Protein AF-A0A5S3YWS6-F1 (afdb_monomer)

pLDDT: mean 89.59, std 11.74, range [50.91, 98.31]

Sequence (97 aa):
VAHEINTPLGTGITTASHLFGVITELTKEFEKKTLSQNLLSDLLIRSNESIELCERSLSRVAEFVNLLKTISKAEAPAQPGMCDLVELIKQLISQYH

Foldseek 3Di:
DVVQLCVLVVQLVVLVVQLVVLVVVVVVCVVVVNDDPVSVVVSVVSNVVSVVSNVVSVVSNVVVVVVVVVVVVVPPPDPPDDDDPVVVVVVVVVVVD

Secondary structure (DSSP, 8-state):
-HHHHHHHHHHHHHHHHHHHHHHHHHHHHHHTT---HHHHHHHHHHHHHHHHHHHHHHHHHHHHHHHHHHHHHHTSPPP-----HHHHHHHHHHH--

Nearest PDB structures (foldseek):
  4bne-assembly1_B  TM=8.596E-01  e=1.028E+00  Gallus gallus
  2x3v-assembly2_C  TM=8.695E-01  e=3.008E+00  Mus musculus
  3i2w-assembly1_B  TM=7.770E-01  e=2.824E+00  Drosophila melanogaster
  8f2k-assembly1_G  TM=3.807E-01  e=4.681E+00  Saccharomyces cerevisiae

Solvent-accessible surface area (backbone atoms only — not comparable to full-atom values): 5370 Å² total; per-residue (Å²): 107,72,68,70,44,46,52,34,47,49,50,20,53,50,26,49,53,49,32,52,50,45,51,50,50,51,52,53,30,50,75,68,73,65,63,44,72,69,55,52,53,50,46,51,52,55,38,50,56,24,48,55,53,20,50,56,18,49,51,53,40,50,52,51,53,51,52,52,55,54,51,57,59,68,68,46,78,74,75,89,64,94,74,62,64,69,60,53,52,52,53,55,56,60,73,78,106

Mean predicted aligned error: 9.57 Å

Radius of gyration: 25.54 Å; Cα contacts (8 Å, |Δi|>4): 43; chains: 1; bounding box: 44×34×70 Å

Organism: NCBI:txid151081

Structure (mmCIF, N/CA/C/O backbone):
data_AF-A0A5S3YWS6-F1
#
_entry.id   AF-A0A5S3YWS6-F1
#
loop_
_atom_site.group_PDB
_atom_site.id
_atom_site.type_symbol
_atom_site.label_atom_id
_atom_site.label_alt_id
_atom_site.label_comp_id
_atom_site.label_asym_id
_atom_site.label_entity_id
_atom_site.label_seq_id
_atom_site.pdbx_PDB_ins_code
_atom_site.Cartn_x
_atom_site.Cartn_y
_atom_site.Cartn_z
_atom_site.occupancy
_atom_site.B_iso_or_equiv
_atom_site.auth_seq_id
_atom_site.auth_comp_id
_atom_site.auth_asym_id
_atom_site.auth_atom_id
_atom_site.pdbx_PDB_model_num
ATOM 1 N N . VAL A 1 1 ? 15.657 -4.967 -14.535 1.00 58.59 1 VAL A N 1
ATOM 2 C CA . VAL A 1 1 ? 14.261 -5.096 -15.028 1.00 58.59 1 VAL A CA 1
ATOM 3 C C . VAL A 1 1 ? 13.339 -5.849 -14.069 1.00 58.59 1 VAL A C 1
ATOM 5 O O . VAL A 1 1 ? 12.625 -5.177 -13.343 1.00 58.59 1 VAL A O 1
ATOM 8 N N . ALA A 1 2 ? 13.339 -7.193 -13.996 1.00 71.88 2 ALA A N 1
ATOM 9 C CA . ALA A 1 2 ? 12.353 -7.924 -13.172 1.00 71.88 2 ALA A CA 1
ATOM 10 C C . ALA A 1 2 ? 12.453 -7.593 -11.669 1.00 71.88 2 ALA A C 1
ATOM 12 O O . ALA A 1 2 ? 11.454 -7.340 -11.011 1.00 71.88 2 ALA A O 1
ATOM 13 N N . HIS A 1 3 ? 13.669 -7.500 -11.128 1.00 76.62 3 HIS A N 1
ATOM 14 C CA . HIS A 1 3 ? 13.857 -7.088 -9.735 1.00 76.62 3 HIS A CA 1
ATOM 15 C C . HIS A 1 3 ? 13.388 -5.640 -9.486 1.00 76.62 3 HIS A C 1
ATOM 17 O O . HIS A 1 3 ? 12.825 -5.335 -8.437 1.00 76.62 3 HIS A O 1
ATOM 23 N N . GLU A 1 4 ? 13.589 -4.744 -10.449 1.00 81.19 4 GLU A N 1
ATOM 24 C CA . GLU A 1 4 ? 13.294 -3.316 -10.286 1.00 81.19 4 GLU A CA 1
ATOM 25 C C . GLU A 1 4 ? 11.801 -2.996 -10.397 1.00 81.19 4 GLU A C 1
ATOM 27 O O . GLU A 1 4 ? 11.361 -2.016 -9.803 1.00 81.19 4 GLU A O 1
ATOM 32 N N . ILE A 1 5 ? 11.020 -3.833 -11.094 1.00 88.50 5 ILE A N 1
ATOM 33 C CA . ILE A 1 5 ? 9.549 -3.776 -11.079 1.00 88.50 5 ILE A CA 1
ATOM 34 C C . ILE A 1 5 ? 8.968 -4.500 -9.858 1.00 88.50 5 ILE A C 1
ATOM 36 O O . ILE A 1 5 ? 7.992 -4.033 -9.274 1.00 88.50 5 ILE A O 1
ATOM 40 N N . ASN A 1 6 ? 9.589 -5.602 -9.425 1.00 90.19 6 ASN A N 1
ATOM 41 C CA . ASN A 1 6 ? 9.086 -6.413 -8.316 1.00 90.19 6 ASN A CA 1
ATOM 42 C C . ASN A 1 6 ? 9.157 -5.688 -6.972 1.00 90.19 6 ASN A C 1
ATOM 44 O O . ASN A 1 6 ? 8.262 -5.873 -6.155 1.00 90.19 6 ASN A O 1
ATOM 48 N N . THR A 1 7 ? 10.180 -4.863 -6.730 1.00 94.00 7 THR A N 1
ATOM 49 C CA . THR A 1 7 ? 10.282 -4.098 -5.478 1.00 94.00 7 THR A CA 1
ATOM 50 C C . THR A 1 7 ? 9.1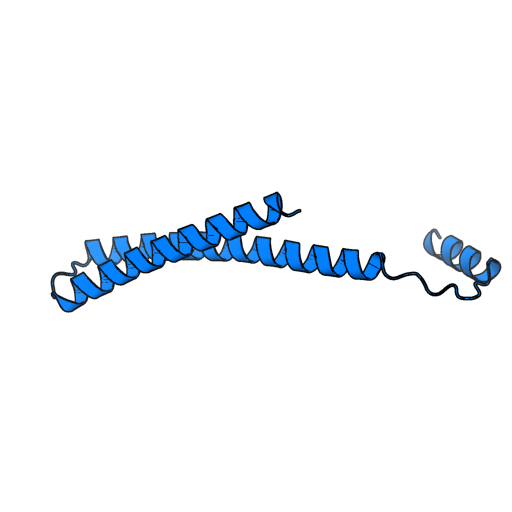08 -3.125 -5.291 1.00 94.00 7 THR A C 1
ATOM 52 O O . THR A 1 7 ? 8.385 -3.290 -4.311 1.00 94.00 7 THR A O 1
ATOM 55 N N . PRO A 1 8 ? 8.842 -2.153 -6.193 1.00 93.81 8 PRO A N 1
ATOM 56 C CA . PRO A 1 8 ? 7.695 -1.260 -6.036 1.00 93.81 8 PRO A CA 1
ATOM 57 C C . PRO A 1 8 ? 6.364 -2.019 -6.107 1.00 93.81 8 PRO A C 1
ATOM 59 O O . PRO A 1 8 ? 5.456 -1.708 -5.346 1.00 93.81 8 PRO A O 1
ATOM 62 N N . LEU A 1 9 ? 6.242 -3.070 -6.925 1.00 94.44 9 LEU A N 1
ATOM 63 C CA . LEU A 1 9 ? 5.033 -3.898 -6.943 1.00 94.44 9 LEU A CA 1
ATOM 64 C C . LEU A 1 9 ? 4.781 -4.591 -5.592 1.00 94.44 9 LEU A C 1
ATOM 66 O O . LEU A 1 9 ? 3.668 -4.550 -5.073 1.00 94.44 9 LEU A O 1
ATOM 70 N N . GLY A 1 10 ? 5.813 -5.193 -4.999 1.00 96.06 10 GLY A N 1
ATOM 71 C CA . GLY A 1 10 ? 5.740 -5.842 -3.693 1.00 96.06 10 GLY A CA 1
ATOM 72 C C . GLY A 1 10 ? 5.425 -4.856 -2.569 1.00 96.06 10 GLY A C 1
ATOM 73 O O . GLY A 1 10 ? 4.595 -5.155 -1.708 1.00 96.06 10 GLY A O 1
ATOM 74 N N . THR A 1 11 ? 6.016 -3.656 -2.606 1.00 95.44 11 THR A N 1
ATOM 75 C CA . THR A 1 11 ? 5.660 -2.566 -1.686 1.00 95.44 11 THR A CA 1
ATOM 76 C C . THR A 1 11 ? 4.191 -2.184 -1.842 1.00 95.44 11 THR A C 1
ATOM 78 O O . THR A 1 11 ? 3.489 -2.152 -0.838 1.00 95.44 11 THR A O 1
ATOM 81 N N . GLY A 1 12 ? 3.700 -1.995 -3.072 1.00 97.00 12 GLY A N 1
ATOM 82 C CA . GLY A 1 12 ? 2.295 -1.671 -3.339 1.00 97.00 12 GLY A CA 1
A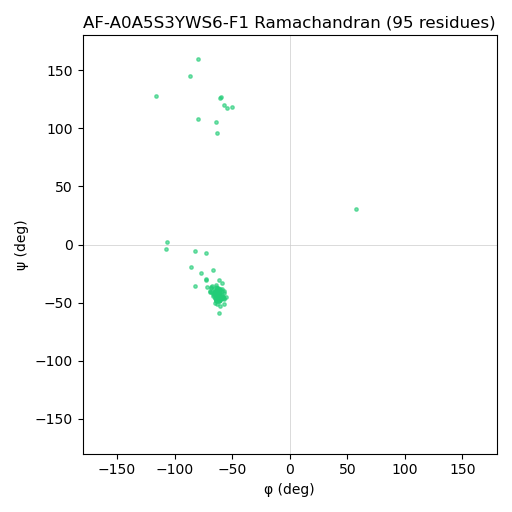TOM 83 C C . GLY A 1 12 ? 1.319 -2.744 -2.842 1.00 97.00 12 GLY A C 1
ATOM 84 O O . GLY A 1 12 ? 0.311 -2.426 -2.221 1.00 97.00 12 GLY A O 1
ATOM 85 N N . ILE A 1 13 ? 1.636 -4.028 -3.038 1.00 97.19 13 ILE A N 1
ATOM 86 C CA . ILE A 1 13 ? 0.825 -5.142 -2.514 1.00 97.19 13 ILE A CA 1
ATOM 87 C C . ILE A 1 13 ? 0.804 -5.129 -0.982 1.00 97.19 13 ILE A C 1
ATOM 89 O O . ILE A 1 13 ? -0.248 -5.322 -0.368 1.00 97.19 13 ILE A O 1
ATOM 93 N N . THR A 1 14 ? 1.957 -4.892 -0.358 1.00 97.56 14 THR A N 1
ATOM 94 C CA . THR A 1 14 ? 2.086 -4.858 1.103 1.00 97.56 14 THR A CA 1
ATOM 95 C C . THR A 1 14 ? 1.297 -3.694 1.698 1.00 97.56 14 THR A C 1
ATOM 97 O O . THR A 1 14 ? 0.537 -3.895 2.644 1.00 97.56 14 THR A O 1
ATOM 100 N N . THR A 1 15 ? 1.416 -2.492 1.130 1.00 97.75 15 THR A N 1
ATOM 101 C CA . THR A 1 15 ? 0.702 -1.301 1.614 1.00 97.75 15 THR A CA 1
ATOM 102 C C . THR A 1 15 ? -0.800 -1.409 1.374 1.00 97.75 15 THR A C 1
ATOM 104 O O . THR A 1 15 ? -1.574 -1.060 2.260 1.00 97.75 15 THR A O 1
ATOM 107 N N . ALA A 1 16 ? -1.234 -1.980 0.246 1.00 97.69 16 ALA A N 1
ATOM 108 C CA . ALA A 1 16 ? -2.645 -2.269 -0.010 1.00 97.69 16 ALA A CA 1
ATOM 109 C C . ALA A 1 16 ? -3.217 -3.294 0.985 1.00 97.69 16 ALA A C 1
ATOM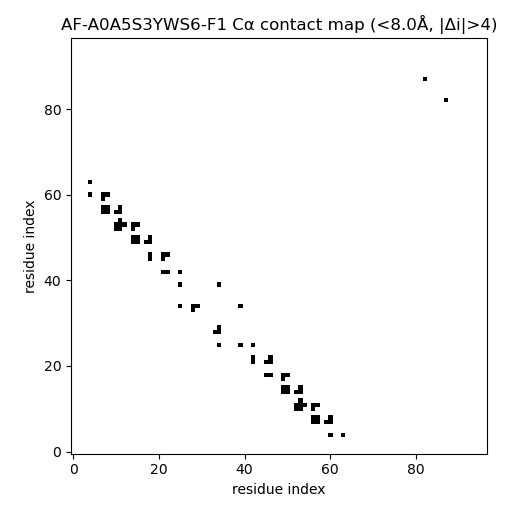 111 O O . ALA A 1 16 ? -4.315 -3.110 1.507 1.00 97.69 16 ALA A O 1
ATOM 112 N N . SER A 1 17 ? -2.459 -4.351 1.294 1.00 98.12 17 SER A N 1
ATOM 113 C CA . SER A 1 17 ? -2.856 -5.356 2.291 1.00 98.12 17 SER A CA 1
ATOM 114 C C . SER A 1 17 ? -2.942 -4.752 3.693 1.00 98.12 17 SER A C 1
ATOM 116 O O . SER A 1 17 ? -3.870 -5.048 4.445 1.00 98.12 17 SER A O 1
ATOM 118 N N . HIS A 1 18 ? -2.001 -3.869 4.040 1.00 97.94 18 HIS A N 1
ATOM 119 C CA . HIS A 1 18 ? -2.034 -3.141 5.303 1.00 97.94 18 HIS A CA 1
ATOM 120 C C . HIS A 1 18 ? -3.254 -2.215 5.389 1.00 97.94 18 HIS A C 1
ATOM 122 O O . HIS A 1 18 ? -4.000 -2.295 6.364 1.00 97.94 18 HIS A O 1
ATOM 128 N N . LEU A 1 19 ? -3.518 -1.421 4.343 1.00 98.06 19 LEU A N 1
ATOM 129 C CA . LEU A 1 19 ? -4.696 -0.556 4.243 1.00 98.06 19 LEU A CA 1
ATOM 130 C C . LEU A 1 19 ? -5.994 -1.348 4.413 1.00 98.06 19 LEU A C 1
ATOM 132 O O . LEU A 1 19 ? -6.869 -0.937 5.169 1.00 98.06 19 LEU A O 1
ATOM 136 N N . PHE A 1 20 ? -6.112 -2.506 3.762 1.00 98.19 20 PHE A N 1
ATOM 137 C CA . 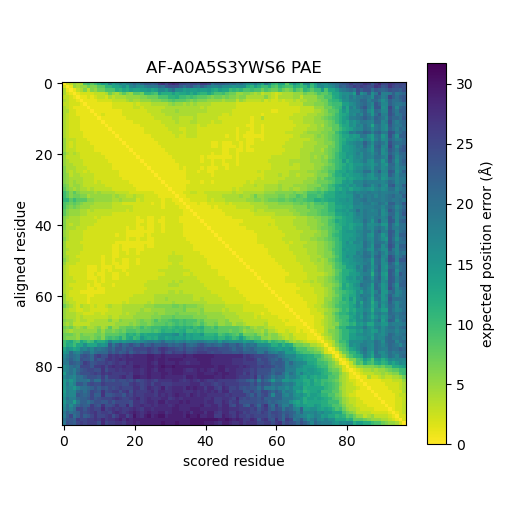PHE A 1 20 ? -7.271 -3.380 3.927 1.00 98.19 20 PHE A CA 1
ATOM 138 C C . PHE A 1 20 ? -7.479 -3.790 5.394 1.00 98.19 20 PHE A C 1
ATOM 140 O O . PHE A 1 20 ? -8.608 -3.783 5.887 1.00 98.19 20 PHE A O 1
ATOM 147 N N . GLY A 1 21 ? -6.395 -4.085 6.118 1.00 98.25 21 GLY A N 1
ATOM 148 C CA . GLY A 1 21 ? -6.433 -4.348 7.556 1.00 98.25 21 GLY A CA 1
ATOM 149 C C . GLY A 1 21 ? -6.926 -3.149 8.372 1.00 98.25 21 GLY A C 1
ATOM 150 O O . GLY A 1 21 ? -7.802 -3.317 9.218 1.00 98.25 21 GLY A O 1
ATOM 151 N N . VAL A 1 22 ? -6.427 -1.943 8.080 1.00 98.12 22 VAL A N 1
ATOM 152 C CA . VAL A 1 22 ? -6.854 -0.691 8.741 1.00 98.12 22 VAL A CA 1
ATOM 153 C C . VAL A 1 22 ? -8.345 -0.423 8.507 1.00 98.12 22 VAL A C 1
ATOM 155 O O . VAL A 1 22 ? -9.079 -0.127 9.448 1.00 98.12 22 VAL A O 1
ATOM 158 N N . ILE A 1 23 ? -8.825 -0.585 7.272 1.00 98.19 23 ILE A N 1
ATOM 159 C CA . ILE A 1 23 ? -10.247 -0.418 6.941 1.00 98.19 23 ILE A CA 1
ATOM 160 C C . ILE A 1 23 ? -11.103 -1.482 7.633 1.00 98.19 23 ILE A C 1
ATOM 162 O O . ILE A 1 23 ? -12.164 -1.165 8.162 1.00 98.19 23 ILE A O 1
ATOM 166 N N . THR A 1 24 ? -10.631 -2.727 7.701 1.00 98.31 24 THR A N 1
ATOM 167 C CA . THR A 1 24 ? -11.333 -3.802 8.420 1.00 98.31 24 THR A CA 1
ATOM 168 C C . THR A 1 24 ? -11.452 -3.495 9.916 1.00 98.31 24 THR A C 1
ATOM 170 O O . THR A 1 24 ? -12.505 -3.718 10.515 1.00 98.31 24 THR A O 1
ATOM 173 N N . GLU A 1 25 ? -10.392 -2.962 10.528 1.00 98.00 25 GLU A N 1
ATOM 174 C CA . GLU A 1 25 ? -10.393 -2.499 11.919 1.00 98.00 25 GLU A CA 1
ATOM 175 C C . GLU A 1 25 ? -11.418 -1.375 12.127 1.00 98.00 25 GLU A C 1
ATOM 177 O O . GLU A 1 25 ? -12.254 -1.466 13.029 1.00 98.00 25 GLU A O 1
ATOM 182 N N . LEU A 1 26 ? -11.426 -0.375 11.239 1.00 97.94 26 LEU A N 1
ATOM 183 C CA . LEU A 1 26 ? -12.398 0.718 11.255 1.00 97.94 26 LEU A CA 1
ATOM 184 C C . LEU A 1 26 ? -13.840 0.207 11.180 1.00 97.94 26 LEU A C 1
ATOM 186 O O . LEU A 1 26 ? -14.667 0.582 12.013 1.00 97.94 26 LEU A O 1
ATOM 190 N N . THR A 1 27 ? -14.144 -0.656 10.209 1.00 97.94 27 THR A N 1
ATOM 191 C CA . THR A 1 27 ? -15.487 -1.223 10.027 1.00 97.94 27 THR A CA 1
ATOM 192 C C . THR A 1 27 ? -15.930 -1.987 11.269 1.00 97.94 27 THR A C 1
ATOM 194 O O . THR A 1 27 ? -17.031 -1.763 11.767 1.00 97.94 27 THR A O 1
ATOM 197 N N . LYS A 1 28 ? -15.055 -2.824 11.831 1.00 98.25 28 LYS A N 1
ATOM 198 C CA . LYS A 1 28 ? -15.349 -3.621 13.025 1.00 98.25 28 LYS A CA 1
ATOM 199 C C . LYS A 1 28 ? -15.671 -2.755 14.244 1.00 98.25 28 LYS A C 1
ATOM 201 O O . LYS A 1 28 ? -16.636 -3.036 14.953 1.00 98.25 28 LYS A O 1
ATOM 206 N N . GLU A 1 29 ? -14.872 -1.729 14.519 1.00 98.00 29 GLU A N 1
ATOM 207 C CA . GLU A 1 29 ? -15.088 -0.856 15.681 1.00 98.00 29 GLU A CA 1
ATOM 208 C C . GLU A 1 29 ? -16.300 0.066 15.491 1.00 98.00 29 GLU A C 1
ATOM 210 O O . GLU A 1 29 ? -17.016 0.374 16.450 1.00 98.00 29 GLU A O 1
ATOM 215 N N . PHE A 1 30 ? -16.591 0.447 14.246 1.00 97.06 30 PHE A N 1
ATOM 216 C CA . PHE A 1 30 ? -17.815 1.159 13.899 1.00 97.06 30 PHE A CA 1
ATOM 217 C C . PHE A 1 30 ? -19.065 0.297 14.137 1.00 97.06 30 PHE A C 1
ATOM 219 O O . PHE A 1 30 ? -19.983 0.726 14.838 1.00 97.06 30 PHE A O 1
ATOM 226 N N . GLU A 1 31 ? -19.093 -0.937 13.627 1.00 97.94 31 GLU A N 1
ATOM 227 C CA . GLU A 1 31 ? -20.217 -1.874 13.793 1.00 97.94 31 GLU A CA 1
ATOM 228 C C . GLU A 1 31 ? -20.490 -2.207 15.262 1.00 97.94 31 GLU A C 1
ATOM 230 O O . GLU A 1 31 ? -21.642 -2.289 15.694 1.00 97.94 31 GLU A O 1
ATOM 235 N N . LYS A 1 32 ? -19.427 -2.342 16.060 1.00 97.88 32 LYS A N 1
ATOM 236 C CA . LYS A 1 32 ? -19.515 -2.565 17.507 1.00 97.88 32 LYS A CA 1
ATOM 237 C C . LYS A 1 32 ? -19.952 -1.338 18.303 1.00 97.88 32 LYS A C 1
ATOM 239 O O . LYS A 1 32 ? -20.197 -1.467 19.501 1.00 97.88 32 LYS A O 1
ATOM 244 N N . LYS A 1 33 ? -20.059 -0.164 17.669 1.00 96.94 33 LYS A N 1
ATOM 245 C CA . LYS A 1 33 ? -20.324 1.129 18.323 1.00 96.94 33 LYS A CA 1
ATOM 246 C C . LYS A 1 33 ? -19.277 1.482 19.391 1.00 96.94 33 LYS A C 1
ATOM 248 O O . LYS A 1 33 ? -19.591 2.155 20.368 1.00 96.94 33 LYS A O 1
ATOM 253 N N . THR A 1 34 ? -18.040 1.023 19.203 1.00 96.88 34 THR A N 1
ATOM 254 C CA . THR A 1 34 ? -16.892 1.246 20.102 1.00 96.88 34 THR A CA 1
ATOM 255 C C . THR A 1 34 ? -15.875 2.233 19.528 1.00 96.88 34 THR A C 1
ATOM 257 O O . THR A 1 34 ? -14.917 2.597 20.209 1.00 96.88 34 THR A O 1
ATOM 260 N N . LEU A 1 35 ? -16.090 2.710 18.296 1.00 97.50 35 LEU A N 1
ATOM 261 C CA . LEU A 1 35 ? -15.214 3.660 17.617 1.00 97.50 35 LEU A CA 1
ATOM 262 C C . LEU A 1 35 ? -15.169 5.020 18.332 1.00 97.50 35 LEU A C 1
ATOM 264 O O . LEU A 1 35 ? -16.088 5.833 18.234 1.00 97.50 35 LEU A O 1
ATOM 268 N N . SER A 1 36 ? -14.062 5.280 19.027 1.00 97.88 36 SER A N 1
ATOM 269 C CA . SER A 1 36 ? -13.776 6.590 19.619 1.00 97.88 36 SER A CA 1
ATOM 270 C C . SER A 1 36 ? -13.236 7.581 18.583 1.00 97.88 36 SER A C 1
ATOM 272 O O . SER A 1 36 ? -12.674 7.188 17.560 1.00 97.88 36 SER A O 1
ATOM 274 N N . GLN A 1 37 ? -13.335 8.880 18.876 1.00 97.94 37 GLN A N 1
ATOM 275 C CA . GLN A 1 37 ? -12.785 9.937 18.019 1.00 97.94 37 GLN A CA 1
ATOM 276 C C . GLN A 1 37 ? -11.262 9.819 17.843 1.00 97.94 37 GLN A C 1
ATOM 278 O O . GLN A 1 37 ? -10.756 10.004 16.738 1.00 97.94 37 GLN A O 1
ATOM 283 N N . ASN A 1 38 ? -10.541 9.466 18.912 1.00 98.12 38 ASN A N 1
ATOM 284 C CA . ASN A 1 38 ? -9.090 9.282 18.857 1.00 98.12 38 ASN A CA 1
ATOM 285 C C . ASN A 1 38 ? -8.715 8.097 17.960 1.00 98.12 38 ASN A C 1
ATOM 287 O O . ASN A 1 38 ? -7.818 8.222 17.132 1.00 98.12 38 ASN A O 1
ATOM 291 N N . LEU A 1 39 ? -9.437 6.976 18.083 1.00 97.00 39 LEU A N 1
ATOM 292 C CA . LEU A 1 39 ? -9.210 5.800 17.244 1.00 97.00 39 LEU A CA 1
ATOM 293 C C . LEU A 1 39 ? -9.542 6.082 15.775 1.00 97.00 39 LEU A C 1
ATOM 295 O O . LEU A 1 39 ? -8.777 5.711 14.894 1.00 97.00 39 LEU A O 1
ATOM 299 N N . LEU A 1 40 ? -10.643 6.786 15.500 1.00 98.06 40 LEU A N 1
ATOM 300 C CA . LEU A 1 40 ? -10.973 7.213 14.141 1.00 98.06 40 LEU A CA 1
ATOM 301 C C . LEU A 1 40 ? -9.856 8.079 13.540 1.00 98.06 40 LEU A C 1
ATOM 303 O O . LEU A 1 40 ? -9.459 7.848 12.402 1.00 98.06 40 LEU A O 1
ATOM 307 N N . SER A 1 41 ? -9.331 9.049 14.296 1.00 98.31 41 SER A N 1
ATOM 308 C CA . SER A 1 41 ? -8.231 9.897 13.826 1.00 98.31 41 SER A CA 1
ATOM 309 C C . SER A 1 41 ? -6.976 9.084 13.499 1.00 98.31 41 SER A C 1
ATOM 311 O O . SER A 1 41 ? -6.368 9.318 12.459 1.00 98.31 41 SER A O 1
ATOM 313 N N . ASP A 1 42 ? -6.603 8.124 14.349 1.00 98.25 42 ASP A N 1
ATOM 314 C CA . ASP A 1 42 ? -5.459 7.229 14.115 1.00 98.25 42 ASP A CA 1
ATOM 315 C C . ASP A 1 42 ? -5.642 6.378 12.849 1.00 98.25 42 ASP A C 1
ATOM 317 O O . ASP A 1 42 ? -4.774 6.345 11.975 1.00 98.25 42 ASP A O 1
ATOM 321 N N . LEU A 1 43 ? -6.812 5.750 12.699 1.00 98.06 43 LEU A N 1
ATOM 322 C CA . LEU A 1 43 ? -7.134 4.912 11.543 1.00 98.06 43 LEU A CA 1
ATOM 323 C C . LEU A 1 43 ? -7.124 5.709 10.234 1.00 98.06 43 LEU A C 1
ATOM 325 O O . LEU A 1 43 ? -6.662 5.200 9.212 1.00 98.06 43 LEU A O 1
ATOM 329 N N . LEU A 1 44 ? -7.597 6.958 10.251 1.00 98.25 44 LEU A N 1
ATOM 330 C CA . LEU A 1 44 ? -7.553 7.846 9.088 1.00 98.25 44 LEU A CA 1
ATOM 331 C C . LEU A 1 44 ? -6.118 8.228 8.709 1.00 98.25 44 LEU A C 1
ATOM 333 O O . LEU A 1 44 ? -5.786 8.205 7.524 1.00 98.25 44 LEU A O 1
ATOM 337 N N . ILE A 1 45 ? -5.263 8.533 9.691 1.00 98.25 45 ILE A N 1
ATOM 338 C CA . ILE A 1 45 ? -3.841 8.8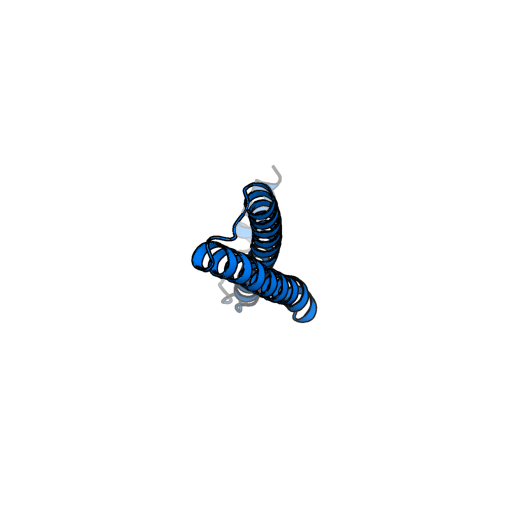32 9.456 1.00 98.25 45 ILE A CA 1
ATOM 339 C C . ILE A 1 45 ? -3.151 7.620 8.822 1.00 98.25 45 ILE A C 1
ATOM 341 O O . ILE A 1 45 ? -2.615 7.730 7.720 1.00 98.25 45 ILE A O 1
ATOM 345 N N . ARG A 1 46 ? -3.270 6.440 9.443 1.00 98.12 46 ARG A N 1
ATOM 346 C CA . ARG A 1 46 ? -2.693 5.182 8.934 1.00 98.12 46 ARG A CA 1
ATOM 347 C C . ARG A 1 46 ? -3.205 4.822 7.540 1.00 98.12 46 ARG A C 1
ATOM 349 O O . ARG A 1 46 ? -2.447 4.326 6.703 1.00 98.12 46 ARG A O 1
ATOM 356 N N . SER A 1 47 ? -4.490 5.064 7.273 1.00 98.00 47 SER A N 1
ATOM 357 C CA . SER A 1 47 ? -5.083 4.829 5.952 1.00 98.00 47 SER A CA 1
ATOM 358 C C . SER A 1 47 ? -4.465 5.743 4.896 1.00 98.00 47 SER A C 1
ATOM 360 O O . SER A 1 47 ? -4.051 5.256 3.846 1.00 98.00 47 SER A O 1
ATOM 362 N N . ASN A 1 48 ? -4.349 7.043 5.181 1.00 98.06 48 ASN A N 1
ATOM 363 C CA . ASN A 1 48 ? -3.747 8.008 4.259 1.00 98.06 48 ASN A CA 1
ATOM 364 C C . ASN A 1 48 ? -2.278 7.689 3.972 1.00 98.06 48 ASN A C 1
ATOM 366 O O . ASN A 1 48 ? -1.885 7.663 2.809 1.00 98.06 48 ASN A O 1
ATOM 370 N N . GLU A 1 49 ? -1.490 7.369 5.000 1.00 97.25 49 GLU A N 1
ATOM 371 C CA . GLU A 1 49 ? -0.089 6.958 4.833 1.00 97.25 49 GLU A CA 1
ATOM 372 C C . GLU A 1 49 ? 0.029 5.713 3.941 1.00 97.25 49 GLU A C 1
ATOM 374 O O . GLU A 1 49 ? 0.857 5.651 3.030 1.00 97.25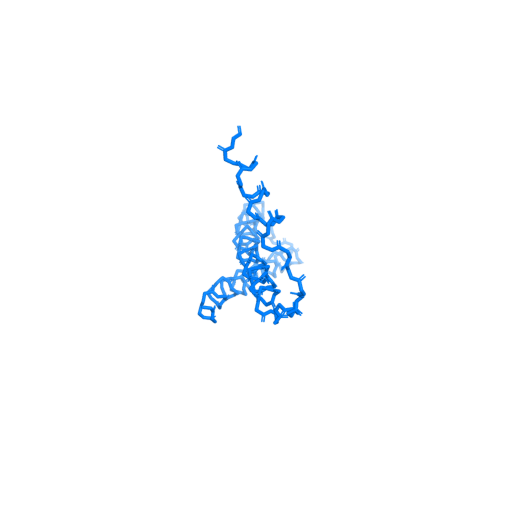 49 GLU A O 1
ATOM 379 N N . SER A 1 50 ? -0.842 4.723 4.155 1.00 97.56 50 SER A N 1
ATOM 380 C CA . SER A 1 50 ? -0.856 3.494 3.355 1.00 97.56 50 SER A CA 1
ATOM 381 C C . SER A 1 50 ? -1.230 3.753 1.896 1.00 97.56 50 SER A C 1
ATOM 383 O O . SER A 1 50 ? -0.623 3.168 0.995 1.00 97.56 50 SER A O 1
ATOM 385 N N . ILE A 1 51 ? -2.213 4.629 1.658 1.00 97.81 51 ILE A N 1
ATOM 386 C CA . ILE A 1 51 ? -2.638 5.041 0.315 1.00 97.81 51 ILE A CA 1
ATOM 387 C C . ILE A 1 51 ? -1.497 5.769 -0.393 1.00 97.81 51 ILE A C 1
ATOM 389 O O . ILE A 1 51 ? -1.153 5.383 -1.506 1.00 97.81 51 ILE A O 1
ATOM 393 N N . GLU A 1 52 ? -0.855 6.741 0.256 1.00 98.00 52 GLU A N 1
ATOM 394 C CA . GLU A 1 52 ? 0.251 7.502 -0.334 1.00 98.00 52 GLU A CA 1
ATOM 395 C C . GLU A 1 52 ? 1.404 6.578 -0.759 1.00 98.00 52 GLU A C 1
ATOM 397 O O . GLU A 1 52 ? 1.925 6.665 -1.876 1.00 98.00 52 GLU A O 1
ATOM 402 N N . LEU A 1 53 ? 1.783 5.633 0.106 1.00 97.31 53 LEU A N 1
ATOM 403 C CA . LEU A 1 53 ? 2.828 4.659 -0.206 1.00 97.31 53 LEU A CA 1
ATOM 404 C C . LEU A 1 53 ? 2.416 3.704 -1.336 1.00 97.31 53 LEU A C 1
ATOM 406 O O . LEU A 1 53 ? 3.253 3.350 -2.174 1.00 97.31 53 LEU A O 1
ATOM 410 N N . CYS A 1 54 ? 1.148 3.288 -1.374 1.00 97.38 54 CYS A N 1
ATOM 411 C CA . CYS A 1 54 ? 0.599 2.469 -2.452 1.00 97.38 54 CYS A CA 1
ATOM 412 C C . CYS A 1 54 ? 0.633 3.214 -3.793 1.00 97.38 54 CYS A C 1
ATOM 414 O O . CYS A 1 54 ? 1.196 2.701 -4.760 1.00 97.38 54 CYS A O 1
ATOM 416 N N . GLU A 1 55 ? 0.124 4.445 -3.845 1.00 98.00 55 GLU A N 1
ATOM 417 C CA . GLU A 1 55 ? 0.102 5.258 -5.064 1.00 98.00 55 GLU A CA 1
ATOM 418 C C . GLU A 1 55 ? 1.505 5.519 -5.600 1.00 98.00 55 GLU A C 1
ATOM 420 O O . GLU A 1 55 ? 1.768 5.296 -6.783 1.00 98.00 55 GLU A O 1
ATOM 425 N N . ARG A 1 56 ? 2.447 5.903 -4.733 1.00 97.69 56 ARG A N 1
ATOM 426 C CA . ARG A 1 56 ? 3.853 6.076 -5.123 1.00 97.69 56 ARG A CA 1
ATOM 427 C C . ARG A 1 56 ? 4.447 4.806 -5.723 1.00 97.69 56 ARG A C 1
ATOM 429 O O . ARG A 1 56 ? 5.186 4.866 -6.707 1.00 97.69 56 ARG A O 1
ATOM 436 N N . SER A 1 57 ? 4.140 3.661 -5.123 1.00 96.50 57 SER A N 1
ATOM 437 C CA . SER A 1 57 ? 4.618 2.362 -5.589 1.00 96.50 57 SER A CA 1
ATOM 438 C C . SER A 1 57 ? 4.051 2.022 -6.969 1.00 96.50 57 SER A C 1
ATOM 440 O O . SER A 1 57 ? 4.803 1.656 -7.873 1.00 96.50 57 SER A O 1
ATOM 442 N N . LEU A 1 58 ? 2.745 2.212 -7.167 1.00 96.31 58 LEU A N 1
ATOM 443 C CA . LEU A 1 58 ? 2.072 1.959 -8.442 1.00 96.31 58 LEU A CA 1
ATOM 444 C C . LEU A 1 58 ? 2.494 2.946 -9.537 1.00 96.31 58 LEU A C 1
ATOM 446 O O . LEU A 1 58 ? 2.668 2.533 -10.683 1.00 96.31 58 LEU A O 1
ATOM 450 N N . SER A 1 59 ? 2.733 4.213 -9.194 1.00 96.50 59 SER A N 1
ATOM 451 C CA . SER A 1 59 ? 3.263 5.216 -10.125 1.00 96.50 59 SER A CA 1
ATOM 452 C C . SER A 1 59 ? 4.614 4.774 -10.693 1.00 96.50 59 SER A C 1
ATOM 454 O O . SER A 1 59 ? 4.806 4.730 -11.909 1.00 96.50 59 SER A O 1
ATOM 456 N N . ARG A 1 60 ? 5.515 4.292 -9.829 1.00 95.56 60 ARG A N 1
ATOM 457 C CA . ARG A 1 60 ? 6.811 3.757 -10.259 1.00 95.56 60 ARG A CA 1
ATOM 458 C C . ARG A 1 60 ? 6.673 2.515 -11.143 1.00 95.56 60 ARG A C 1
ATOM 460 O O . ARG A 1 60 ? 7.417 2.360 -12.107 1.00 95.56 60 ARG A O 1
ATOM 467 N N . VAL A 1 61 ? 5.713 1.633 -10.856 1.00 95.19 61 VAL A N 1
ATOM 468 C CA . VAL A 1 61 ? 5.404 0.492 -11.739 1.00 95.19 61 VAL A CA 1
ATOM 469 C C . VAL A 1 61 ? 4.927 0.981 -13.114 1.00 95.19 61 VAL A C 1
ATOM 471 O O . VAL A 1 61 ? 5.376 0.458 -14.134 1.00 95.19 61 VAL A O 1
ATOM 474 N N . ALA A 1 62 ? 4.070 2.003 -13.169 1.00 94.25 62 ALA A N 1
ATOM 475 C CA . ALA A 1 62 ? 3.587 2.577 -14.424 1.00 94.25 62 ALA A CA 1
ATOM 476 C C . ALA A 1 62 ? 4.717 3.217 -15.254 1.00 94.25 62 ALA A C 1
ATOM 478 O O . ALA A 1 62 ? 4.765 3.026 -16.473 1.00 94.25 62 ALA A O 1
ATOM 479 N N . GLU A 1 63 ? 5.661 3.910 -14.610 1.00 92.81 63 GLU A N 1
ATOM 480 C CA . GLU A 1 63 ? 6.876 4.429 -15.253 1.00 92.81 63 GLU A CA 1
ATOM 481 C C . GLU A 1 63 ? 7.689 3.305 -15.910 1.00 92.81 63 GLU A C 1
ATOM 483 O O . GLU A 1 63 ? 8.053 3.414 -17.083 1.00 92.81 63 GLU A O 1
ATOM 488 N N . PHE A 1 64 ? 7.900 2.185 -15.210 1.00 90.00 64 PHE A N 1
ATOM 489 C CA . PHE A 1 64 ? 8.578 1.013 -15.776 1.00 90.00 64 PHE A CA 1
ATOM 490 C C . PHE A 1 64 ? 7.835 0.420 -16.975 1.00 90.00 64 PHE A C 1
ATOM 492 O O . PHE A 1 64 ? 8.459 0.081 -17.981 1.00 90.00 64 PHE A O 1
ATOM 499 N N . VAL A 1 65 ? 6.507 0.312 -16.906 1.00 89.62 65 VAL A N 1
ATOM 500 C CA . VAL A 1 65 ? 5.693 -0.177 -18.031 1.00 89.62 65 VAL A CA 1
ATOM 501 C C . VAL A 1 65 ? 5.841 0.737 -19.251 1.00 89.62 65 VAL A C 1
ATOM 503 O O . VAL A 1 65 ? 5.947 0.252 -20.379 1.00 89.62 65 VAL A O 1
ATOM 506 N N . ASN A 1 66 ? 5.882 2.054 -19.050 1.00 89.94 66 ASN A N 1
ATOM 507 C CA . ASN A 1 66 ? 6.102 3.010 -20.133 1.00 89.94 66 ASN A CA 1
ATOM 508 C C . ASN A 1 66 ? 7.521 2.919 -20.707 1.00 89.94 66 ASN A C 1
ATOM 510 O O . ASN A 1 66 ? 7.676 2.938 -21.928 1.00 89.94 66 ASN A O 1
ATOM 514 N N . LEU A 1 67 ? 8.537 2.749 -19.858 1.00 87.75 67 LEU A N 1
ATOM 515 C CA . LEU A 1 67 ? 9.915 2.517 -20.293 1.00 87.75 67 LEU A CA 1
ATOM 516 C C . LEU A 1 67 ? 10.011 1.275 -21.190 1.00 87.75 67 LEU A C 1
ATOM 518 O O . LEU A 1 67 ? 10.583 1.348 -22.276 1.00 87.75 67 LEU A O 1
ATOM 522 N N . LEU A 1 68 ? 9.391 0.163 -20.781 1.00 85.69 68 LEU A N 1
ATOM 523 C CA . LEU A 1 68 ? 9.359 -1.070 -21.571 1.00 85.69 68 LEU A CA 1
ATOM 524 C C . LEU A 1 68 ? 8.714 -0.851 -22.943 1.00 85.69 68 LEU A C 1
ATOM 526 O O . LEU A 1 68 ? 9.281 -1.260 -23.952 1.00 85.69 68 LEU A O 1
ATOM 530 N N . LYS A 1 69 ? 7.577 -0.145 -23.010 1.00 86.12 69 LYS A N 1
ATOM 531 C CA . LYS A 1 69 ? 6.926 0.182 -24.293 1.00 86.12 69 LYS A CA 1
ATOM 532 C C . LYS A 1 69 ? 7.836 0.990 -25.220 1.00 86.12 69 LYS A C 1
ATOM 534 O O . LYS A 1 69 ? 7.824 0.755 -26.426 1.00 86.12 69 LYS A O 1
ATOM 539 N N . THR A 1 70 ? 8.588 1.948 -24.682 1.00 84.31 70 THR A N 1
ATOM 540 C CA . THR A 1 70 ? 9.521 2.773 -25.465 1.00 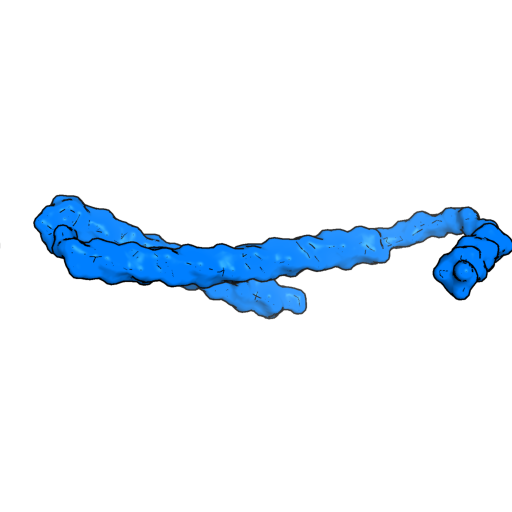84.31 70 THR A CA 1
ATOM 541 C C . THR A 1 70 ? 10.670 1.938 -26.018 1.00 84.31 70 THR A C 1
ATOM 543 O O . THR A 1 70 ? 10.971 2.046 -27.205 1.00 84.31 70 THR A O 1
ATOM 546 N N . ILE A 1 71 ? 11.255 1.060 -25.198 1.00 82.75 71 ILE A N 1
ATOM 547 C CA . ILE A 1 71 ? 12.322 0.144 -25.628 1.00 82.75 71 ILE A CA 1
ATOM 548 C C . ILE A 1 71 ? 11.810 -0.790 -26.729 1.00 82.75 71 ILE A C 1
ATOM 550 O O . ILE A 1 71 ? 12.409 -0.859 -27.796 1.00 82.75 71 ILE A O 1
ATOM 554 N N . SER A 1 72 ? 10.650 -1.424 -26.540 1.00 80.25 72 SER A N 1
ATOM 555 C CA . SER A 1 72 ? 10.083 -2.333 -27.546 1.00 80.25 72 SER A CA 1
ATOM 556 C C . SER A 1 72 ? 9.763 -1.650 -28.879 1.00 80.25 72 SER A C 1
ATOM 558 O O . SER A 1 72 ? 9.836 -2.287 -29.924 1.00 80.25 72 SER A O 1
ATOM 560 N N . LYS A 1 73 ? 9.413 -0.356 -28.874 1.00 78.75 73 LYS A N 1
ATOM 561 C CA . LYS A 1 73 ? 9.250 0.423 -30.112 1.00 78.75 73 LYS A CA 1
ATOM 562 C C . LYS A 1 73 ? 10.586 0.719 -30.795 1.00 78.75 73 LYS A C 1
ATOM 564 O O . LYS A 1 73 ? 10.628 0.730 -32.019 1.00 78.75 73 LYS A O 1
ATOM 569 N N . ALA A 1 74 ? 11.644 0.971 -30.025 1.00 70.50 74 ALA A N 1
ATOM 570 C CA . ALA A 1 74 ? 12.981 1.245 -30.550 1.00 70.50 74 ALA A CA 1
ATOM 571 C C . ALA A 1 74 ? 13.673 -0.012 -31.110 1.00 70.50 74 ALA A C 1
ATOM 573 O O . ALA A 1 74 ? 14.462 0.091 -32.042 1.00 70.50 74 ALA A O 1
ATOM 574 N N . GLU A 1 75 ? 13.358 -1.191 -30.570 1.00 59.81 75 GLU A N 1
ATOM 575 C CA . GLU A 1 75 ? 13.862 -2.486 -31.049 1.00 59.81 75 GLU A CA 1
ATOM 576 C C . GLU A 1 75 ? 13.079 -3.048 -32.245 1.00 59.81 75 GLU A C 1
ATOM 578 O O . GLU A 1 75 ? 13.474 -4.066 -32.818 1.00 59.81 75 GLU A O 1
ATOM 583 N N . ALA A 1 76 ? 11.980 -2.401 -32.654 1.00 61.59 76 ALA A N 1
ATOM 584 C CA . ALA A 1 76 ? 11.307 -2.764 -33.892 1.00 61.59 76 ALA A CA 1
ATOM 585 C C . ALA A 1 76 ? 12.303 -2.583 -35.051 1.00 61.59 76 ALA A C 1
ATOM 587 O O . ALA A 1 76 ? 12.885 -1.500 -35.165 1.00 61.59 76 ALA A O 1
ATOM 588 N N . PRO A 1 77 ? 12.531 -3.608 -35.900 1.00 58.47 77 PRO A N 1
ATOM 589 C CA . PRO A 1 77 ? 13.488 -3.499 -36.987 1.00 58.47 77 PRO A CA 1
ATOM 590 C C . PRO A 1 77 ? 13.113 -2.280 -37.819 1.00 58.47 77 PRO A C 1
ATOM 592 O O . PRO A 1 77 ? 12.008 -2.218 -38.368 1.00 58.47 77 PRO A O 1
ATOM 595 N N . ALA A 1 78 ? 14.016 -1.295 -37.865 1.00 63.81 78 ALA A N 1
ATOM 596 C CA . ALA A 1 78 ? 13.888 -0.185 -38.787 1.00 63.81 78 ALA A CA 1
ATOM 597 C C . ALA A 1 78 ? 13.649 -0.810 -40.158 1.00 63.81 78 ALA A C 1
ATOM 599 O O . ALA A 1 78 ? 14.473 -1.603 -40.618 1.00 63.81 78 ALA A O 1
ATOM 600 N N . GLN A 1 79 ? 12.498 -0.529 -40.773 1.00 61.94 79 GLN A N 1
ATOM 601 C CA . GLN A 1 79 ? 12.304 -0.935 -42.156 1.00 61.94 79 GLN A CA 1
ATOM 602 C C . GLN A 1 79 ? 13.457 -0.292 -42.928 1.00 61.94 79 GLN A C 1
ATOM 604 O O . GLN A 1 79 ? 13.590 0.933 -42.844 1.00 61.94 79 GLN A O 1
ATOM 609 N N . PRO A 1 80 ? 14.331 -1.066 -43.598 1.00 62.66 80 PRO A N 1
ATOM 610 C CA . PRO A 1 80 ? 15.380 -0.476 -44.405 1.00 62.66 80 PRO A CA 1
ATOM 611 C C . PRO A 1 80 ? 14.699 0.301 -45.533 1.00 62.66 80 PRO A C 1
ATOM 613 O O . PRO A 1 80 ? 14.253 -0.262 -46.528 1.00 62.66 80 PRO A O 1
ATOM 616 N N . GLY A 1 81 ? 14.540 1.603 -45.319 1.00 70.12 81 GLY A N 1
ATOM 617 C CA . GLY A 1 81 ? 14.097 2.553 -46.319 1.00 70.12 81 GLY A CA 1
ATOM 618 C C . GLY A 1 81 ? 15.302 3.039 -47.110 1.00 70.12 81 GLY A C 1
ATOM 619 O O . GLY A 1 81 ? 16.394 3.194 -46.562 1.00 70.12 81 GLY A O 1
ATOM 620 N N . MET A 1 82 ? 15.108 3.298 -48.402 1.00 74.00 82 MET A N 1
ATOM 621 C CA . MET A 1 82 ? 16.079 4.074 -49.171 1.00 74.00 82 MET A CA 1
ATOM 622 C C . MET A 1 82 ? 16.197 5.461 -48.530 1.00 74.00 82 MET A C 1
ATOM 624 O O . MET A 1 82 ? 15.194 6.138 -48.316 1.00 74.00 82 MET A O 1
ATOM 628 N N . CYS A 1 83 ? 17.422 5.851 -48.194 1.00 76.69 83 CYS A N 1
ATOM 629 C CA . CYS A 1 83 ? 17.748 7.126 -47.570 1.00 76.69 83 CYS A CA 1
ATOM 630 C C . CYS A 1 83 ? 18.630 7.922 -48.535 1.00 76.69 83 CYS A C 1
ATOM 632 O O . CYS A 1 83 ? 19.648 7.408 -49.006 1.00 76.69 83 CYS A O 1
ATOM 634 N N . ASP A 1 84 ? 18.245 9.164 -48.827 1.00 86.44 84 ASP A N 1
ATOM 635 C CA . ASP A 1 84 ? 19.110 10.104 -49.533 1.00 86.44 84 ASP A CA 1
ATOM 636 C C . ASP A 1 84 ? 20.123 10.694 -48.539 1.00 86.44 84 ASP A C 1
ATOM 638 O O . ASP A 1 84 ? 19.793 11.505 -47.668 1.00 86.44 84 ASP A O 1
ATOM 642 N N . LEU A 1 85 ? 21.380 10.269 -48.674 1.00 87.81 85 LEU A N 1
ATOM 643 C CA . LEU A 1 85 ? 22.488 10.728 -47.836 1.00 87.81 85 LEU A CA 1
ATOM 644 C C . LEU A 1 85 ? 22.699 12.246 -47.902 1.00 87.81 85 LEU A C 1
ATOM 646 O O . LEU A 1 85 ? 23.105 12.850 -46.908 1.00 87.81 85 LEU A O 1
ATOM 650 N N . VAL A 1 86 ? 22.442 12.870 -49.053 1.00 91.75 86 VAL A N 1
ATOM 651 C CA . VAL A 1 86 ? 22.601 14.317 -49.230 1.00 91.75 86 VAL A CA 1
ATOM 652 C C . VAL A 1 86 ? 21.539 15.058 -48.426 1.00 91.75 86 VAL A C 1
ATOM 654 O O . VAL A 1 86 ? 21.842 16.074 -47.798 1.00 91.75 86 VAL A O 1
ATOM 657 N N . GLU A 1 87 ? 20.309 14.553 -48.409 1.00 86.12 87 GLU A N 1
ATOM 658 C CA . GLU A 1 87 ? 19.214 15.143 -47.638 1.00 86.12 87 GLU A CA 1
ATOM 659 C C . GLU A 1 87 ? 19.422 14.985 -46.127 1.00 86.12 87 GLU A C 1
ATOM 661 O O . GLU A 1 87 ? 19.270 15.956 -45.383 1.00 86.12 87 GLU A O 1
ATOM 666 N N . LEU A 1 88 ? 19.894 13.817 -45.682 1.00 86.75 88 LEU A N 1
ATOM 667 C CA . LEU A 1 88 ? 20.226 13.570 -44.277 1.00 86.75 88 LEU A CA 1
ATOM 668 C C . LEU A 1 88 ? 21.334 14.508 -43.771 1.00 86.75 88 LEU A C 1
ATOM 670 O O . LEU A 1 88 ? 21.217 15.101 -42.698 1.00 86.75 88 L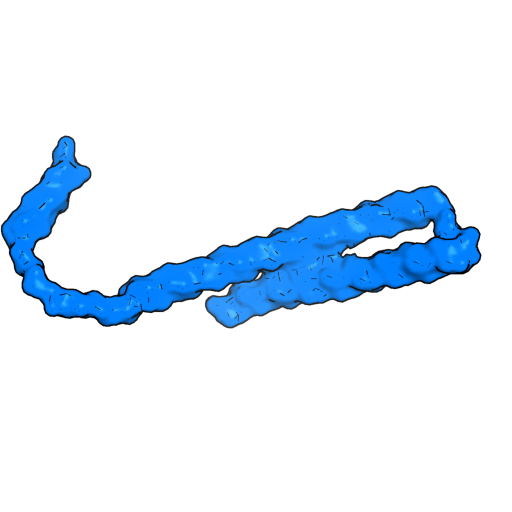EU A O 1
ATOM 674 N N . ILE A 1 89 ? 22.404 14.677 -44.553 1.00 91.25 89 ILE A N 1
ATOM 675 C CA . ILE A 1 89 ? 23.513 15.571 -44.193 1.00 91.25 89 ILE A CA 1
ATOM 676 C C . ILE A 1 89 ? 23.042 17.030 -44.141 1.00 91.25 89 ILE A C 1
ATOM 678 O O . ILE A 1 89 ? 23.413 17.753 -43.217 1.00 91.25 89 ILE A O 1
ATOM 682 N N . LYS A 1 90 ? 22.191 17.471 -45.078 1.00 90.19 90 LYS A N 1
ATOM 683 C CA . LYS A 1 90 ? 21.615 18.827 -45.053 1.00 90.19 90 LYS A CA 1
ATOM 684 C C . LYS A 1 90 ? 20.766 19.073 -43.806 1.00 90.19 90 LYS A C 1
ATOM 686 O O . LYS A 1 90 ? 20.890 20.136 -43.201 1.00 90.19 90 LYS A O 1
ATOM 691 N N . GLN A 1 91 ? 19.941 18.104 -43.407 1.00 84.62 91 GLN A N 1
ATOM 692 C CA . GLN A 1 91 ? 19.130 18.201 -42.190 1.00 84.62 91 GLN A CA 1
ATOM 693 C C . GLN A 1 91 ? 19.997 18.310 -40.931 1.00 84.62 91 GLN A C 1
ATOM 695 O O . GLN A 1 91 ? 19.731 19.157 -40.082 1.00 84.62 91 GLN A O 1
ATOM 700 N N . LEU A 1 92 ? 21.067 17.517 -40.832 1.00 88.75 92 LEU A N 1
ATOM 701 C CA . LEU A 1 92 ? 21.990 17.581 -39.696 1.00 88.75 92 LEU A CA 1
ATOM 702 C C . LEU A 1 92 ? 22.719 18.925 -39.623 1.00 88.75 92 LEU A C 1
ATOM 704 O O . LEU A 1 92 ? 22.775 19.529 -38.558 1.00 88.75 92 LEU A O 1
ATOM 708 N N . ILE A 1 93 ? 23.232 19.433 -40.747 1.00 91.44 93 ILE A N 1
ATOM 709 C CA . ILE A 1 93 ? 23.907 20.742 -40.785 1.00 91.44 93 ILE A CA 1
ATOM 710 C C . ILE A 1 93 ? 22.941 21.868 -40.381 1.00 91.44 93 ILE A C 1
ATOM 712 O O . ILE A 1 93 ? 23.331 22.769 -39.646 1.00 91.44 93 ILE A O 1
ATOM 716 N N . SER A 1 94 ? 21.675 21.788 -40.803 1.00 82.19 94 SER A N 1
ATOM 717 C CA . SER A 1 94 ? 20.613 22.738 -40.445 1.00 82.19 94 SER A CA 1
ATOM 718 C C . SER A 1 94 ? 20.219 22.726 -38.965 1.00 82.19 94 SER A C 1
ATOM 720 O O . SER A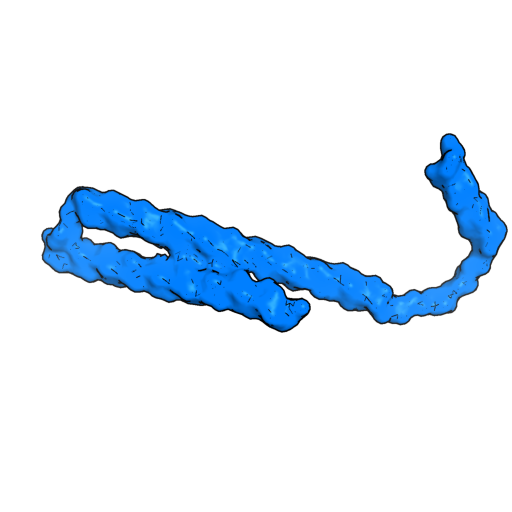 1 94 ? 19.607 23.687 -38.518 1.00 82.19 94 SER A O 1
ATOM 722 N N . GLN A 1 95 ? 20.474 21.650 -38.221 1.00 77.31 95 GLN A N 1
ATOM 723 C CA . GLN A 1 95 ? 20.105 21.550 -36.804 1.00 77.31 95 GLN A CA 1
ATOM 724 C C . GLN A 1 95 ? 21.176 22.149 -35.873 1.00 77.31 95 GLN A C 1
ATOM 726 O O . GLN A 1 95 ? 20.889 22.454 -34.717 1.00 77.31 95 GLN A O 1
ATOM 731 N N . TYR A 1 96 ? 22.406 22.303 -36.373 1.00 69.62 96 TYR A N 1
ATOM 732 C CA . TYR A 1 96 ? 23.559 22.839 -35.640 1.00 69.62 96 TYR A CA 1
ATOM 733 C C . TYR A 1 96 ? 23.949 24.271 -36.059 1.00 69.62 96 TYR A C 1
ATOM 735 O O . TYR A 1 96 ? 24.919 24.813 -35.526 1.00 69.62 96 TYR A O 1
ATOM 743 N N . HIS A 1 97 ? 23.191 24.875 -36.978 1.00 50.91 97 HIS A N 1
ATOM 744 C CA . HIS A 1 97 ? 23.234 26.293 -37.348 1.00 50.91 97 HIS A CA 1
ATOM 745 C C . HIS A 1 97 ? 21.922 26.974 -36.965 1.00 50.91 97 HIS A C 1
ATOM 747 O O . HIS A 1 97 ? 21.991 28.157 -36.564 1.00 50.91 97 HIS A O 1
#